Protein AF-A0A1J3IYQ3-F1 (afdb_monomer)

Mean predicted aligned error: 9.68 Å

InterPro domains:
  IPR011009 Protein kinase-like domain superfamily [SSF56112] (1-63)

Solvent-accessible surface area (backbone atoms only — not comparable to full-atom values): 6564 Å² total; per-residue (Å²): 120,92,83,70,79,80,57,55,92,94,51,75,49,36,76,51,59,60,74,62,47,77,59,51,50,78,39,57,37,68,62,32,68,77,60,14,43,43,38,79,59,40,59,52,47,23,50,53,44,50,54,48,32,57,37,58,73,50,81,86,68,63,78,62,50,69,66,87,51,84,71,55,58,64,54,45,54,58,48,52,65,72,58,44,63,59,75,78,45,43,66,31,57,77,67,75,41,57,73,75,46,43,51,74,79,79,78,113

Sequence (108 aa):
FCLCVSIPEGETYVKVDAERVEGVLDYLEYKYVTSGVVTENTDVFSFGVLLQSLLTRNYEVVDYCSSDDDESLFECDQNLMKLRVSDRISKFVEEDRIFEILDPKMLE

Organism: Noccaea caerulescens (NCBI:txid107243)

Radius of gyration: 15.97 Å; Cα contacts (8 Å, |Δi|>4): 103; chains: 1; bounding box: 39×35×40 Å

Structure (mmCIF, N/CA/C/O backbone):
data_AF-A0A1J3IYQ3-F1
#
_entry.id   AF-A0A1J3IYQ3-F1
#
loop_
_atom_site.group_PDB
_atom_site.id
_atom_site.type_symbol
_atom_site.label_atom_id
_atom_site.label_alt_id
_atom_site.label_comp_id
_atom_site.label_asym_id
_atom_site.label_entity_id
_atom_site.label_seq_id
_atom_site.pdbx_PDB_ins_code
_atom_site.Cartn_x
_atom_site.Cartn_y
_atom_site.Cartn_z
_atom_site.occupancy
_atom_site.B_iso_or_equiv
_atom_site.auth_seq_id
_atom_site.auth_comp_id
_atom_site.auth_asym_id
_atom_site.auth_atom_id
_atom_site.pdbx_PDB_model_num
ATOM 1 N N . PHE A 1 1 ? -15.399 -0.377 -4.485 1.00 74.31 1 PHE A N 1
ATOM 2 C CA . PHE A 1 1 ? -15.659 -0.031 -3.072 1.00 74.31 1 PHE A CA 1
ATOM 3 C C . PHE A 1 1 ? -16.223 -1.201 -2.253 1.00 74.31 1 PHE A C 1
ATOM 5 O O . PHE A 1 1 ? -16.735 -0.975 -1.168 1.00 74.31 1 PHE A O 1
ATOM 12 N N . CYS A 1 2 ? -16.131 -2.452 -2.727 1.00 84.25 2 CYS A N 1
ATOM 13 C CA . CYS A 1 2 ? -16.703 -3.609 -2.024 1.00 84.25 2 CYS A CA 1
ATOM 14 C C . CYS A 1 2 ? -15.941 -3.971 -0.734 1.00 84.25 2 CYS A C 1
ATOM 16 O O . CYS A 1 2 ? -16.537 -4.559 0.156 1.00 84.25 2 CYS A O 1
ATOM 18 N N . LEU A 1 3 ? -14.662 -3.581 -0.644 1.00 87.00 3 LEU A N 1
ATOM 19 C CA . LEU A 1 3 ? -13.766 -3.814 0.500 1.00 87.00 3 LEU A CA 1
ATOM 20 C C . LEU A 1 3 ? -13.611 -2.589 1.415 1.00 87.00 3 LEU A C 1
ATOM 22 O O . LEU A 1 3 ? -12.725 -2.545 2.261 1.00 87.00 3 LEU A O 1
ATOM 26 N N . CYS A 1 4 ? -14.415 -1.543 1.214 1.00 89.31 4 CYS A N 1
ATOM 27 C CA . CYS A 1 4 ? -14.275 -0.327 2.005 1.00 89.31 4 CYS A CA 1
ATOM 28 C C . CYS A 1 4 ? -14.712 -0.561 3.449 1.00 89.31 4 CYS A C 1
ATOM 30 O O . CYS A 1 4 ? -15.785 -1.108 3.706 1.00 89.31 4 CYS A O 1
ATOM 32 N N . VAL A 1 5 ? -13.912 -0.051 4.380 1.00 91.50 5 VAL A N 1
ATOM 33 C CA . VAL A 1 5 ? -14.230 -0.006 5.804 1.00 91.50 5 VAL A CA 1
ATOM 34 C C . VAL A 1 5 ? -14.228 1.444 6.274 1.00 91.50 5 VAL A C 1
ATOM 36 O O . VAL A 1 5 ? -13.480 2.276 5.763 1.00 91.50 5 VAL A O 1
ATOM 39 N N . SER A 1 6 ? -15.093 1.769 7.231 1.00 93.75 6 SER A N 1
ATOM 40 C CA . SER A 1 6 ? -15.117 3.091 7.854 1.00 93.75 6 SER A CA 1
ATOM 41 C C . SER A 1 6 ? -14.291 3.083 9.133 1.00 93.75 6 SER A C 1
ATOM 43 O O . SER A 1 6 ? -14.497 2.239 10.005 1.00 93.75 6 SER A O 1
ATOM 45 N N . ILE A 1 7 ? -13.392 4.056 9.256 1.00 95.69 7 ILE A N 1
ATOM 46 C CA . ILE A 1 7 ? -12.754 4.389 10.528 1.00 95.69 7 ILE A CA 1
ATOM 47 C C . ILE A 1 7 ? -13.760 5.238 11.327 1.00 95.69 7 ILE A C 1
ATOM 49 O O . ILE A 1 7 ? -14.294 6.203 10.771 1.00 95.69 7 ILE A O 1
ATOM 53 N N . PRO A 1 8 ? -14.089 4.875 12.582 1.00 96.88 8 PRO A N 1
ATOM 54 C CA . PRO A 1 8 ? -15.011 5.657 13.401 1.0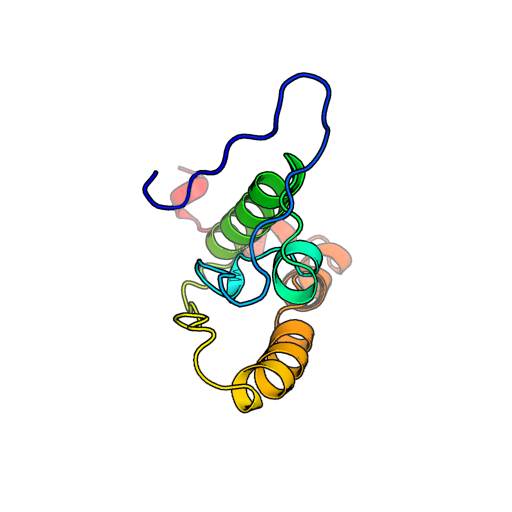0 96.88 8 PRO A CA 1
ATOM 55 C C . PRO A 1 8 ? -14.531 7.098 13.604 1.00 96.88 8 PRO A C 1
ATOM 57 O O . PRO A 1 8 ? -13.334 7.369 13.651 1.00 96.88 8 PRO A O 1
ATOM 60 N N . GLU A 1 9 ? -15.468 8.033 13.759 1.00 96.44 9 GLU A N 1
ATOM 61 C CA . GLU A 1 9 ? -15.128 9.436 14.005 1.00 96.44 9 GLU A CA 1
ATOM 62 C C . GLU A 1 9 ? -14.286 9.584 15.283 1.00 96.44 9 GLU A C 1
ATOM 64 O O . GLU A 1 9 ? -14.646 9.070 16.341 1.00 96.44 9 GLU A O 1
ATOM 69 N N . GLY A 1 10 ? -13.159 10.293 15.177 1.00 96.69 10 GLY A N 1
ATOM 70 C CA . GLY A 1 10 ? -12.207 10.479 16.275 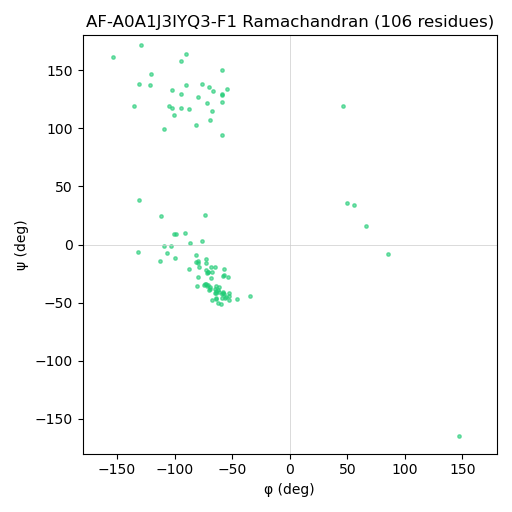1.00 96.69 10 GLY A CA 1
ATOM 71 C C . GLY A 1 10 ? -11.171 9.361 16.424 1.00 96.69 10 GLY A C 1
ATOM 72 O O . GLY A 1 10 ? -10.216 9.535 17.180 1.00 96.69 10 GLY A O 1
ATOM 73 N N . GLU A 1 11 ? -11.308 8.261 15.684 1.00 97.19 11 GLU A N 1
ATOM 74 C CA . GLU A 1 11 ? -10.325 7.180 15.645 1.00 97.19 11 GLU A CA 1
ATOM 75 C C . GLU A 1 11 ? -9.350 7.346 14.473 1.00 97.19 11 GLU A C 1
ATOM 77 O O . GLU A 1 11 ? -9.634 8.008 13.478 1.00 97.19 11 GLU A O 1
ATOM 82 N N . THR A 1 12 ? -8.174 6.724 14.587 1.00 96.19 12 THR A N 1
ATOM 83 C CA . THR A 1 12 ? -7.147 6.712 13.519 1.00 96.19 12 THR A CA 1
ATOM 84 C C . THR A 1 12 ? -7.032 5.362 12.816 1.00 96.19 12 THR A C 1
ATOM 86 O O . THR A 1 12 ? -6.294 5.220 11.839 1.00 96.19 12 THR A O 1
ATOM 89 N N . TYR A 1 13 ? -7.738 4.351 13.325 1.00 95.94 13 TYR A N 1
ATOM 90 C CA . TYR A 1 13 ? -7.715 3.003 12.788 1.00 95.94 13 TYR A CA 1
ATOM 91 C C . TYR A 1 13 ? -9.006 2.252 13.101 1.00 95.94 13 TYR A C 1
ATOM 93 O O . TYR A 1 13 ? -9.746 2.588 14.024 1.00 95.94 13 TYR A O 1
ATOM 101 N N . VAL A 1 14 ? -9.240 1.184 12.351 1.00 95.12 14 VAL A N 1
ATOM 102 C CA . VAL A 1 14 ? -10.267 0.183 12.627 1.00 95.12 14 VAL A CA 1
ATOM 103 C C . VAL A 1 14 ? -9.627 -1.194 12.532 1.00 95.12 14 VAL A C 1
ATOM 105 O O . VAL A 1 14 ? -8.796 -1.446 11.661 1.00 95.12 14 VAL A O 1
ATOM 108 N N . LYS A 1 15 ? -9.970 -2.084 13.462 1.00 93.12 15 LYS A N 1
ATOM 109 C CA . LYS A 1 15 ? -9.526 -3.476 13.412 1.00 93.12 15 LYS A CA 1
ATOM 110 C C . LYS A 1 15 ? -10.607 -4.310 12.735 1.00 93.12 15 LYS A C 1
ATOM 112 O O . LYS A 1 15 ? -11.723 -4.387 13.245 1.00 93.12 15 LYS A O 1
ATOM 117 N N . VAL A 1 16 ? -10.272 -4.905 11.599 1.00 89.31 16 VAL A N 1
ATOM 118 C CA . VAL A 1 16 ? -11.081 -5.945 10.963 1.00 89.31 16 VAL A CA 1
ATOM 119 C C . VAL A 1 16 ? -10.644 -7.312 11.479 1.00 89.31 16 VAL A C 1
ATOM 121 O O . VAL A 1 16 ? -9.594 -7.443 12.115 1.00 89.31 16 VAL A O 1
ATOM 124 N N . ASP A 1 17 ? -11.477 -8.322 11.261 1.00 79.62 17 ASP A N 1
ATOM 125 C CA . ASP A 1 17 ? -11.116 -9.689 11.615 1.00 79.62 17 ASP A CA 1
ATOM 126 C C . ASP A 1 17 ? -9.836 -10.090 10.864 1.00 79.62 17 ASP A C 1
ATOM 128 O O . ASP A 1 17 ? -9.745 -9.894 9.652 1.00 79.62 17 ASP A O 1
ATOM 132 N N . ALA A 1 18 ? -8.833 -10.594 11.585 1.00 63.41 18 ALA A N 1
ATOM 133 C CA . ALA A 1 18 ? -7.558 -10.985 10.984 1.00 63.41 18 ALA A CA 1
ATOM 134 C C . ALA A 1 18 ? -7.728 -12.206 10.065 1.00 63.41 18 ALA A C 1
ATOM 136 O O . ALA A 1 18 ? -6.979 -12.358 9.107 1.00 63.41 18 ALA A O 1
ATOM 137 N N . GLU A 1 19 ? -8.771 -13.010 10.295 1.00 66.06 19 GLU A N 1
ATOM 138 C CA . GLU A 1 19 ? -9.205 -14.088 9.398 1.00 66.06 19 GLU A CA 1
ATOM 139 C C . GLU A 1 19 ? -9.962 -13.558 8.160 1.00 66.06 19 GLU A C 1
ATOM 141 O O . GLU A 1 19 ? -10.437 -14.339 7.343 1.00 66.06 19 GLU A O 1
ATOM 146 N N . ARG A 1 20 ? -10.095 -12.232 7.994 1.00 68.31 20 ARG A N 1
ATOM 147 C CA . ARG A 1 20 ? -10.753 -11.557 6.857 1.00 68.31 20 ARG A CA 1
ATOM 148 C C . ARG A 1 20 ? -9.892 -10.440 6.258 1.00 68.31 20 ARG A C 1
ATOM 150 O O . ARG A 1 20 ? -10.396 -9.372 5.902 1.00 68.31 20 ARG A O 1
ATOM 157 N N . VAL A 1 21 ? -8.582 -10.652 6.170 1.00 78.44 21 VAL A N 1
ATOM 158 C CA . VAL A 1 21 ? -7.727 -9.790 5.344 1.00 78.44 21 VAL A CA 1
ATOM 159 C C . VAL A 1 21 ? -8.110 -10.022 3.880 1.00 78.44 21 VAL A C 1
ATOM 161 O O . VAL A 1 21 ? -7.927 -11.115 3.357 1.00 78.44 21 VAL A O 1
ATOM 164 N N . GLU A 1 22 ? -8.651 -8.997 3.225 1.00 83.12 22 GLU A N 1
ATOM 165 C CA . GLU A 1 22 ? -9.133 -9.052 1.847 1.00 83.12 22 GLU A CA 1
ATOM 166 C C . GLU A 1 22 ? -8.398 -8.017 0.990 1.00 83.12 22 GLU A C 1
ATOM 168 O O . GLU A 1 22 ? -8.202 -6.865 1.381 1.00 83.12 22 GLU A O 1
ATOM 173 N N . GLY A 1 23 ? -8.009 -8.418 -0.217 1.00 81.31 23 GLY A N 1
ATOM 174 C CA . GLY A 1 23 ? -7.389 -7.535 -1.195 1.00 81.31 23 GLY A CA 1
ATOM 175 C C . GLY A 1 23 ? -6.367 -8.254 -2.060 1.00 81.31 23 GLY A C 1
ATOM 176 O O . GLY A 1 23 ? -6.335 -9.482 -2.138 1.00 81.31 23 GLY A O 1
ATOM 177 N N . VAL A 1 24 ? -5.547 -7.463 -2.744 1.00 81.44 24 VAL A N 1
ATOM 178 C CA . VAL A 1 24 ? -4.535 -7.963 -3.672 1.00 81.44 24 VAL A CA 1
ATOM 179 C C . VAL A 1 24 ? -3.187 -7.933 -2.970 1.00 81.44 24 VAL A C 1
ATOM 181 O O . VAL A 1 24 ? -2.685 -6.843 -2.700 1.00 81.44 24 VAL A O 1
ATOM 184 N N . LEU A 1 25 ? -2.630 -9.112 -2.675 1.00 76.88 25 LEU A N 1
ATOM 185 C CA . LEU A 1 25 ? -1.495 -9.306 -1.764 1.00 76.88 25 LEU A CA 1
ATOM 186 C C . LEU A 1 25 ? -0.355 -8.310 -1.998 1.00 76.88 25 LEU A C 1
ATOM 188 O O . LEU A 1 25 ? 0.110 -7.668 -1.059 1.00 76.88 25 LEU A O 1
ATOM 192 N N . ASP A 1 26 ? 0.030 -8.119 -3.257 1.00 77.06 26 ASP A N 1
ATOM 193 C CA . ASP A 1 26 ? 1.167 -7.273 -3.613 1.00 77.06 26 ASP A CA 1
ATOM 194 C C . ASP A 1 26 ? 0.980 -5.788 -3.278 1.00 77.06 26 ASP A C 1
ATOM 196 O O . ASP A 1 26 ? 1.960 -5.056 -3.166 1.00 77.06 26 ASP A O 1
ATOM 200 N N . TYR A 1 27 ? -0.261 -5.340 -3.088 1.00 82.88 27 TYR A N 1
ATOM 201 C CA . TYR A 1 27 ? -0.602 -3.960 -2.746 1.00 82.88 27 TYR A CA 1
ATOM 202 C C . TYR A 1 27 ? -0.873 -3.769 -1.252 1.00 82.88 27 TYR A C 1
ATOM 204 O O . TYR A 1 27 ? -0.968 -2.629 -0.805 1.00 82.88 27 TYR A O 1
ATOM 212 N N . LEU A 1 28 ? -1.008 -4.844 -0.470 1.00 85.38 28 LEU A N 1
ATOM 213 C CA . LEU A 1 28 ? -1.430 -4.746 0.923 1.00 85.38 28 LEU A CA 1
ATOM 214 C C . LEU A 1 28 ? -0.306 -4.262 1.846 1.00 85.38 28 LEU A C 1
ATOM 216 O O . LEU A 1 28 ? 0.839 -4.709 1.787 1.00 85.38 28 LEU A O 1
ATOM 220 N N . GLU A 1 29 ? -0.661 -3.374 2.773 1.00 88.25 29 GLU A N 1
ATOM 221 C CA . GLU A 1 29 ? 0.227 -2.956 3.855 1.00 88.25 29 GLU A CA 1
ATOM 222 C C . G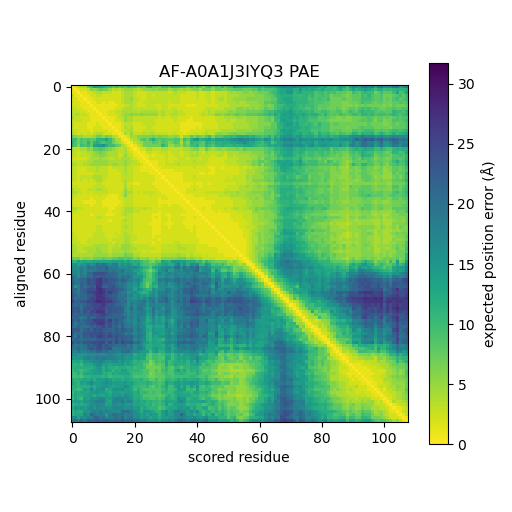LU A 1 29 ? 0.504 -4.128 4.812 1.00 88.25 29 GLU A C 1
ATOM 224 O O . GLU A 1 29 ? -0.420 -4.761 5.320 1.00 88.25 29 GLU A O 1
ATOM 229 N N . TYR A 1 30 ? 1.771 -4.362 5.166 1.00 82.94 30 TYR A N 1
ATOM 230 C CA . TYR A 1 30 ? 2.158 -5.441 6.088 1.00 82.94 30 TYR A CA 1
ATOM 231 C C . TYR A 1 30 ? 1.389 -5.434 7.418 1.00 82.94 30 TYR A C 1
ATOM 233 O O . TYR A 1 30 ? 0.988 -6.482 7.926 1.00 82.94 30 TYR A O 1
ATOM 241 N N . LYS A 1 31 ? 1.173 -4.250 8.002 1.00 84.50 31 LYS A N 1
ATOM 242 C CA . LYS A 1 31 ? 0.447 -4.116 9.269 1.00 84.50 31 LYS A CA 1
ATOM 243 C C . LYS A 1 31 ? -1.012 -4.545 9.123 1.00 84.50 31 LYS A C 1
ATOM 245 O O . LYS A 1 31 ? -1.540 -5.194 10.026 1.00 84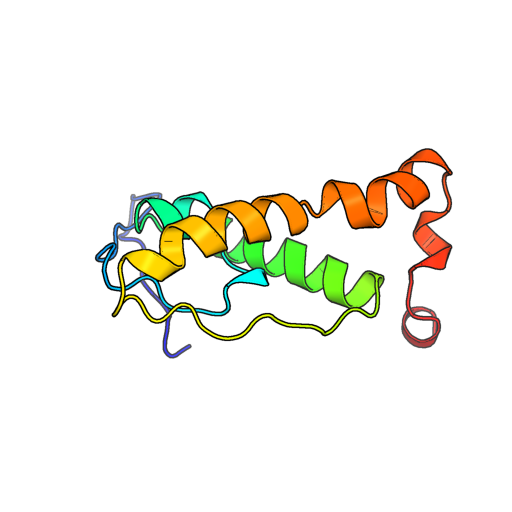.50 31 LYS A O 1
ATOM 250 N N . TYR A 1 32 ? -1.638 -4.225 7.993 1.00 87.69 32 TYR A N 1
ATOM 251 C CA . TYR A 1 32 ? -2.971 -4.713 7.670 1.00 87.69 32 TYR A CA 1
ATOM 252 C C . TYR A 1 32 ? -2.976 -6.244 7.567 1.00 87.69 32 TYR A C 1
ATOM 254 O O . TYR A 1 32 ? -3.739 -6.883 8.288 1.00 87.69 32 TYR A O 1
ATOM 262 N N . VAL A 1 33 ? -2.052 -6.826 6.793 1.00 83.88 33 VAL A N 1
ATOM 263 C CA . VAL A 1 33 ? -1.946 -8.285 6.589 1.00 83.88 33 VAL A CA 1
ATOM 264 C C . VAL A 1 33 ? -1.733 -9.054 7.896 1.00 83.88 33 VAL A C 1
ATOM 266 O O . VAL A 1 33 ? -2.350 -10.086 8.120 1.00 83.88 33 VAL A O 1
ATOM 269 N N . THR A 1 34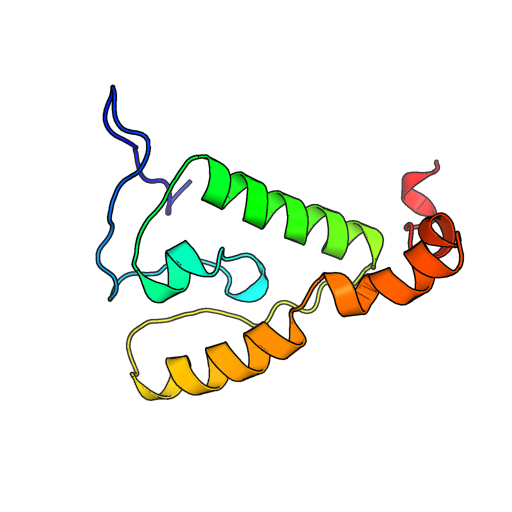 ? -0.880 -8.554 8.788 1.00 81.88 34 THR A N 1
ATOM 270 C CA . THR A 1 34 ? -0.488 -9.293 10.004 1.00 81.88 34 THR A CA 1
ATOM 271 C C . THR A 1 34 ? -1.400 -9.084 11.205 1.00 81.88 34 THR A C 1
ATOM 273 O O . THR A 1 34 ? -1.374 -9.883 12.139 1.00 81.88 34 THR A O 1
ATOM 276 N N . SER A 1 35 ? -2.167 -7.992 11.240 1.00 84.19 35 SER A N 1
ATOM 277 C CA . SER A 1 35 ? -2.920 -7.609 12.443 1.00 84.19 35 SER A CA 1
ATOM 278 C C . SER A 1 35 ? -4.384 -7.251 12.204 1.00 84.19 35 SER A C 1
ATOM 280 O O . SER A 1 35 ? -5.107 -7.013 13.178 1.00 84.19 35 SER A O 1
ATOM 282 N N . GLY A 1 36 ? -4.822 -7.187 10.942 1.00 88.69 36 GLY A N 1
ATOM 283 C CA . GLY A 1 36 ? -6.156 -6.724 10.559 1.00 88.69 36 GLY A CA 1
ATOM 284 C C . GLY A 1 36 ? -6.391 -5.240 10.861 1.00 88.69 36 GLY A C 1
ATOM 285 O O . GLY A 1 36 ? -7.532 -4.792 10.921 1.00 88.69 36 GLY A O 1
ATOM 286 N N . 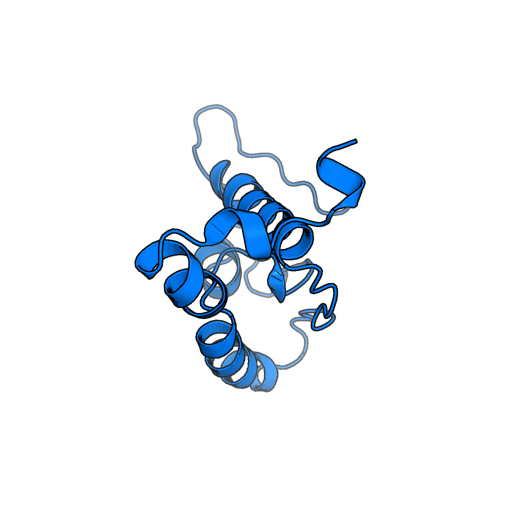VAL A 1 37 ? -5.342 -4.453 11.117 1.00 92.81 37 VAL A N 1
ATOM 287 C CA . VAL A 1 37 ? -5.471 -3.023 11.428 1.00 92.81 37 VAL A CA 1
ATOM 288 C C . VAL A 1 37 ? -5.466 -2.216 10.137 1.00 92.81 37 VAL A C 1
ATOM 290 O O . VAL A 1 37 ? -4.452 -2.174 9.447 1.00 92.81 37 VAL A O 1
ATOM 293 N N . VAL A 1 38 ? -6.575 -1.534 9.858 1.00 94.12 38 VAL A N 1
ATOM 294 C CA . VAL A 1 38 ? -6.719 -0.597 8.739 1.00 94.12 38 VAL A CA 1
ATOM 295 C C . VAL A 1 38 ? -6.620 0.829 9.261 1.00 94.12 38 VAL A C 1
ATOM 297 O O . VAL A 1 38 ? -7.259 1.182 10.253 1.00 94.12 38 VAL A O 1
ATOM 300 N N . THR A 1 39 ? -5.830 1.656 8.586 1.00 95.31 39 THR A N 1
ATOM 301 C CA . THR A 1 39 ? -5.685 3.094 8.854 1.00 95.31 39 THR A CA 1
ATOM 302 C C . THR A 1 39 ? -5.860 3.884 7.561 1.00 95.31 39 THR A C 1
ATOM 304 O O . THR A 1 39 ? -5.846 3.306 6.477 1.00 95.31 39 THR A O 1
ATOM 307 N N . GLU A 1 40 ? -5.922 5.214 7.643 1.00 93.44 40 GLU A N 1
ATOM 3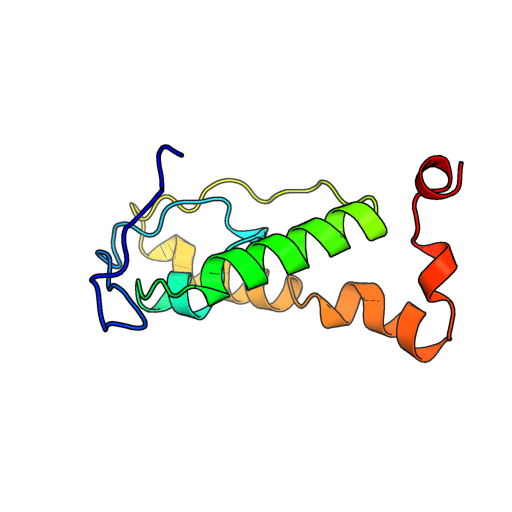08 C CA . GLU A 1 40 ? -5.862 6.068 6.444 1.00 93.44 40 GLU A CA 1
ATOM 309 C C . GLU A 1 40 ? -4.579 5.836 5.620 1.00 93.44 40 GLU A C 1
ATOM 311 O O . GLU A 1 40 ? -4.570 6.014 4.404 1.00 93.44 40 GLU A O 1
ATOM 316 N N . ASN A 1 41 ? -3.496 5.380 6.260 1.00 94.12 41 ASN A N 1
ATOM 317 C CA . ASN A 1 41 ? -2.224 5.101 5.593 1.00 94.12 41 ASN A CA 1
ATOM 318 C C . ASN A 1 41 ? -2.202 3.754 4.859 1.00 94.12 41 ASN A C 1
ATOM 320 O O . ASN A 1 41 ? -1.310 3.536 4.040 1.00 94.12 41 ASN A O 1
ATOM 324 N N . THR A 1 42 ? -3.163 2.865 5.117 1.00 92.94 42 THR A N 1
ATOM 325 C CA . THR A 1 42 ? -3.234 1.554 4.455 1.00 92.94 42 THR A CA 1
ATOM 326 C C . THR A 1 42 ? -3.497 1.723 2.953 1.00 92.94 42 THR A C 1
ATOM 328 O O . THR A 1 42 ? -2.811 1.120 2.122 1.00 92.94 42 THR A O 1
ATOM 331 N N . ASP A 1 43 ? -4.393 2.644 2.584 1.00 92.38 43 ASP A N 1
ATOM 332 C CA . ASP A 1 43 ? -4.637 3.004 1.182 1.00 92.38 43 ASP A CA 1
ATOM 333 C C . ASP A 1 43 ? -3.463 3.793 0.577 1.00 92.38 43 ASP A C 1
ATOM 335 O O . ASP A 1 43 ? -3.127 3.605 -0.592 1.00 92.38 43 ASP A O 1
ATOM 339 N N . VAL A 1 44 ? -2.786 4.639 1.368 1.00 94.56 44 VAL A N 1
ATOM 340 C CA . VAL A 1 44 ? -1.598 5.395 0.918 1.00 94.56 44 VAL A CA 1
ATOM 341 C C . VAL A 1 44 ? -0.443 4.454 0.575 1.00 94.56 44 VAL A C 1
ATOM 343 O O . VAL A 1 44 ? 0.219 4.643 -0.447 1.00 94.56 44 VAL A O 1
ATOM 346 N N . PHE A 1 45 ? -0.214 3.422 1.390 1.00 90.56 45 PHE A N 1
ATOM 347 C CA . PHE A 1 45 ? 0.767 2.379 1.100 1.00 90.56 45 PHE A CA 1
ATOM 348 C C . PHE A 1 45 ? 0.436 1.669 -0.219 1.00 90.56 45 PHE A C 1
ATOM 350 O O . PHE A 1 45 ? 1.279 1.617 -1.118 1.00 90.56 45 PHE A O 1
ATOM 357 N N . SER A 1 46 ? -0.812 1.211 -0.364 1.00 88.38 46 SER A N 1
ATOM 358 C CA . SER A 1 46 ? -1.302 0.524 -1.566 1.00 88.38 46 SER A CA 1
ATOM 359 C C . SER A 1 46 ? -1.153 1.389 -2.824 1.00 88.38 46 SER A C 1
ATOM 361 O O . SER A 1 46 ? -0.699 0.922 -3.871 1.00 88.38 46 SER A O 1
ATOM 363 N N . PHE A 1 47 ? -1.464 2.685 -2.716 1.00 91.06 47 PHE A N 1
ATOM 364 C CA . PHE A 1 47 ? -1.256 3.660 -3.785 1.00 91.06 47 PHE A CA 1
ATOM 365 C C . PHE A 1 47 ? 0.230 3.843 -4.127 1.00 91.06 47 PHE A C 1
ATOM 367 O O . PHE A 1 47 ? 0.587 3.937 -5.301 1.00 91.06 47 PHE A O 1
ATOM 374 N N . GLY A 1 48 ? 1.110 3.857 -3.125 1.00 87.19 48 GLY A N 1
ATOM 375 C CA . GLY A 1 48 ? 2.556 3.922 -3.323 1.00 87.19 48 GLY A CA 1
ATOM 376 C C . GLY A 1 48 ? 3.097 2.722 -4.101 1.00 87.19 48 GLY A C 1
ATOM 377 O O . GLY A 1 48 ? 3.929 2.908 -4.991 1.00 87.19 48 GLY A O 1
ATOM 378 N N . VAL A 1 49 ? 2.610 1.511 -3.813 1.00 82.00 49 VAL A N 1
ATOM 379 C CA . VAL A 1 49 ? 2.943 0.311 -4.597 1.00 82.00 49 VAL A CA 1
ATOM 380 C C . VAL A 1 49 ? 2.423 0.442 -6.028 1.00 82.00 49 VAL A C 1
ATOM 382 O O . VAL A 1 49 ? 3.186 0.243 -6.970 1.00 82.00 49 VAL A O 1
ATOM 385 N N . LEU A 1 50 ? 1.163 0.856 -6.210 1.00 84.69 50 LEU A N 1
ATOM 386 C CA . LEU A 1 50 ? 0.578 1.073 -7.536 1.00 84.69 50 LEU A CA 1
ATOM 387 C C . LEU A 1 50 ? 1.393 2.054 -8.376 1.00 84.69 50 LEU A C 1
ATOM 389 O O . LEU A 1 50 ? 1.679 1.769 -9.539 1.00 84.69 50 LEU A O 1
ATOM 393 N N . LEU A 1 51 ? 1.792 3.185 -7.791 1.00 83.75 51 LEU A N 1
ATOM 394 C CA . LEU A 1 51 ? 2.632 4.161 -8.471 1.00 83.75 51 LEU A CA 1
ATOM 395 C C . LEU A 1 51 ? 3.917 3.498 -8.971 1.00 83.75 51 LEU A C 1
ATOM 397 O O . LEU A 1 51 ? 4.278 3.657 -10.127 1.00 83.75 51 LEU A O 1
ATOM 401 N N . GLN A 1 52 ? 4.577 2.688 -8.153 1.00 77.38 52 GLN A N 1
ATOM 402 C CA . GLN A 1 52 ? 5.805 2.013 -8.567 1.00 77.38 52 GLN A CA 1
ATOM 403 C C . GLN A 1 52 ? 5.586 0.930 -9.623 1.00 77.38 52 GLN A C 1
ATOM 405 O O . GLN A 1 52 ? 6.403 0.807 -10.535 1.00 77.38 52 GLN A O 1
ATOM 410 N N . SER A 1 53 ? 4.499 0.160 -9.543 1.00 78.38 53 SER A N 1
ATOM 411 C CA . SER A 1 53 ? 4.130 -0.799 -10.591 1.00 78.38 53 SER A CA 1
ATOM 412 C C . SER A 1 53 ? 3.949 -0.097 -11.938 1.00 78.38 53 SER A C 1
ATOM 414 O O . SER A 1 53 ? 4.439 -0.587 -12.956 1.00 78.38 53 SER A O 1
ATOM 416 N N . LEU A 1 54 ? 3.327 1.090 -11.941 1.00 78.75 54 LEU A N 1
ATOM 417 C CA . LEU A 1 54 ? 3.211 1.930 -13.136 1.00 78.75 54 LEU A CA 1
ATOM 418 C C . LEU A 1 54 ? 4.584 2.407 -13.624 1.00 78.75 54 LEU A C 1
ATOM 420 O O . LEU A 1 54 ? 4.886 2.279 -14.807 1.00 78.75 54 LEU A O 1
ATOM 424 N N . LEU A 1 55 ? 5.436 2.891 -12.713 1.00 75.44 55 LEU A N 1
ATOM 425 C CA . LEU A 1 55 ? 6.777 3.378 -13.045 1.00 75.44 55 LEU A CA 1
ATOM 426 C C . LEU A 1 55 ? 7.735 2.275 -13.502 1.00 75.44 55 LEU A C 1
ATOM 428 O O . LEU A 1 55 ? 8.749 2.607 -14.082 1.00 75.44 55 LEU A O 1
ATOM 432 N N . THR A 1 56 ? 7.485 0.997 -13.213 1.00 71.25 56 THR A N 1
ATOM 433 C CA . THR A 1 56 ? 8.394 -0.113 -13.573 1.00 71.25 56 THR A CA 1
ATOM 434 C C . THR A 1 56 ? 7.841 -1.010 -14.678 1.00 71.25 56 THR A C 1
ATOM 436 O O . THR A 1 56 ? 8.507 -1.963 -15.089 1.00 71.25 56 THR A O 1
ATOM 439 N N . ARG A 1 57 ? 6.625 -0.722 -15.170 1.00 69.44 57 ARG A N 1
ATOM 440 C CA . ARG A 1 57 ? 5.873 -1.555 -16.124 1.00 69.44 57 ARG A CA 1
ATOM 441 C C . ARG A 1 57 ? 5.804 -3.023 -15.687 1.00 69.44 57 ARG A C 1
ATOM 443 O O . ARG A 1 57 ? 5.878 -3.937 -16.510 1.00 69.44 57 ARG A O 1
ATOM 450 N N . ASN A 1 58 ? 5.700 -3.242 -14.381 1.00 64.25 58 ASN A N 1
ATOM 451 C CA . ASN A 1 58 ? 5.580 -4.569 -13.811 1.00 64.25 58 ASN A CA 1
ATOM 452 C C . ASN A 1 58 ? 4.157 -4.750 -13.284 1.00 64.25 58 ASN A C 1
ATOM 454 O O . ASN A 1 58 ? 3.799 -4.248 -12.219 1.00 64.25 58 ASN A O 1
ATOM 458 N N . TYR A 1 59 ? 3.351 -5.424 -14.102 1.00 61.44 59 TYR A N 1
ATOM 459 C CA . TYR A 1 59 ? 1.949 -5.734 -13.830 1.00 61.44 59 TYR A CA 1
ATOM 460 C C . TYR A 1 59 ? 1.766 -7.163 -13.312 1.00 61.44 59 TYR A C 1
ATOM 462 O O . TYR A 1 59 ? 0.634 -7.640 -13.267 1.00 61.44 59 TYR A O 1
ATOM 470 N N . GLU A 1 60 ? 2.853 -7.875 -12.991 1.00 57.12 60 GLU A N 1
ATOM 471 C CA . GLU A 1 60 ? 2.729 -9.172 -12.337 1.00 57.12 60 GLU A CA 1
ATOM 472 C C . GLU A 1 60 ? 2.218 -8.930 -10.921 1.00 57.12 60 GLU A C 1
ATOM 474 O O . GLU A 1 60 ? 2.917 -8.384 -10.071 1.00 57.12 60 GLU A O 1
ATOM 479 N N . VAL A 1 61 ? 0.954 -9.286 -10.734 1.00 55.34 61 VAL A N 1
ATOM 480 C CA . VAL A 1 61 ? 0.249 -9.266 -9.465 1.00 55.34 61 VAL A CA 1
ATOM 481 C C . VAL A 1 61 ? 0.134 -10.715 -9.014 1.00 55.34 61 VAL A C 1
ATOM 483 O O . VAL A 1 61 ? -0.460 -11.529 -9.725 1.00 55.34 61 VAL A O 1
ATOM 486 N N . VAL A 1 62 ? 0.709 -11.049 -7.861 1.00 55.84 62 VAL A N 1
ATOM 487 C CA . VAL A 1 62 ? 0.444 -12.326 -7.193 1.00 55.84 62 VAL A CA 1
ATOM 488 C C . VAL A 1 62 ? -0.972 -12.266 -6.616 1.00 55.84 62 VAL A C 1
ATOM 490 O O . VAL A 1 62 ? -1.321 -11.348 -5.870 1.00 55.84 62 VAL A O 1
ATOM 493 N N . ASP A 1 63 ? -1.811 -13.208 -7.043 1.00 50.38 63 ASP A N 1
ATOM 494 C CA . ASP A 1 63 ? -3.262 -13.128 -6.888 1.00 50.38 63 ASP A CA 1
ATOM 495 C C . ASP A 1 63 ? -3.772 -13.757 -5.576 1.00 50.38 63 ASP A C 1
ATOM 497 O O . ASP A 1 63 ? -3.337 -14.840 -5.193 1.00 50.38 63 ASP A O 1
ATOM 501 N N . TYR A 1 64 ? -4.713 -13.043 -4.945 1.00 52.38 64 TYR A N 1
ATOM 502 C CA . TYR A 1 64 ? -5.506 -13.312 -3.731 1.00 52.38 64 TYR A CA 1
ATOM 503 C C . TYR A 1 64 ? -4.815 -13.852 -2.461 1.00 52.38 64 TYR A C 1
ATOM 505 O O . TYR A 1 64 ? -4.407 -15.006 -2.375 1.00 52.38 64 TYR A O 1
ATOM 513 N N . CYS A 1 65 ? -4.907 -13.075 -1.374 1.00 49.03 65 CYS A N 1
ATOM 514 C CA . CYS A 1 65 ? -4.962 -13.643 -0.025 1.00 49.03 65 CYS A CA 1
ATOM 515 C C . CYS A 1 65 ? -6.400 -14.090 0.254 1.00 49.03 65 CYS A C 1
ATOM 517 O O . CYS A 1 65 ? -7.260 -13.252 0.510 1.00 49.03 65 CYS A O 1
ATOM 519 N N . SER A 1 66 ? -6.667 -15.393 0.180 1.00 51.25 66 SER A N 1
ATOM 520 C CA . SER A 1 66 ? -7.846 -15.987 0.821 1.00 51.25 66 SER A CA 1
ATOM 521 C C . SER A 1 66 ? -7.359 -16.663 2.095 1.00 51.25 66 SER A C 1
ATOM 523 O O . SER A 1 66 ? -6.521 -17.557 2.038 1.00 51.25 66 SER A O 1
ATOM 525 N N . SER A 1 67 ? -7.833 -16.193 3.240 1.00 51.50 67 SER A N 1
ATOM 526 C CA . SER A 1 67 ? -7.424 -16.601 4.590 1.00 51.50 67 SER A CA 1
ATOM 527 C C . SER A 1 67 ? -7.946 -17.982 5.018 1.00 51.50 67 SER A C 1
ATOM 529 O O . SER A 1 67 ? -8.064 -18.245 6.210 1.00 51.50 67 SER A O 1
ATOM 531 N N . ASP A 1 68 ? -8.238 -18.878 4.072 1.00 51.53 68 ASP A N 1
ATOM 532 C CA . ASP A 1 68 ? -8.801 -20.195 4.390 1.00 51.53 68 ASP A CA 1
ATOM 533 C C . ASP A 1 68 ? -7.731 -21.221 4.829 1.00 51.53 68 ASP A C 1
ATOM 535 O O . ASP A 1 68 ? -8.090 -22.219 5.450 1.00 51.53 68 ASP A O 1
ATOM 539 N N . ASP A 1 69 ? -6.431 -20.966 4.597 1.00 47.28 69 ASP A N 1
ATOM 540 C CA . ASP A 1 69 ? -5.339 -21.896 4.936 1.00 47.28 69 ASP A CA 1
ATOM 541 C C . ASP A 1 69 ? -4.131 -21.206 5.621 1.00 47.28 69 ASP A C 1
ATOM 543 O O . ASP A 1 69 ? -3.436 -20.372 5.028 1.00 47.28 69 ASP A O 1
ATOM 547 N N . ASP A 1 70 ? -3.823 -21.628 6.857 1.00 49.44 70 ASP A N 1
ATOM 548 C CA . ASP A 1 70 ? -2.688 -21.188 7.702 1.00 49.44 70 ASP A CA 1
ATOM 549 C C . ASP A 1 70 ? -1.296 -21.378 7.048 1.00 49.44 70 ASP A C 1
ATOM 551 O O . ASP A 1 70 ? -0.322 -20.726 7.431 1.00 49.44 70 ASP A O 1
ATOM 555 N N . GLU A 1 71 ? -1.167 -22.254 6.043 1.00 48.03 71 GLU A N 1
ATOM 556 C CA . GLU A 1 71 ? 0.099 -22.490 5.322 1.00 48.03 71 GLU A CA 1
ATOM 557 C C . GLU A 1 71 ? 0.497 -21.322 4.398 1.00 48.03 71 GLU A C 1
ATOM 559 O O . GLU A 1 71 ? 1.687 -21.108 4.153 1.00 48.03 71 GLU A O 1
ATOM 564 N N . SER A 1 72 ? -0.465 -20.512 3.942 1.00 51.56 72 SER A N 1
ATOM 565 C CA . SER A 1 72 ? -0.226 -19.400 3.004 1.00 51.56 72 SER A CA 1
ATOM 566 C C . SER A 1 72 ? 0.523 -18.208 3.627 1.00 51.56 72 SER A C 1
ATOM 568 O O . SER A 1 72 ? 1.210 -17.460 2.927 1.00 51.56 72 SER A O 1
ATOM 570 N N . LEU A 1 73 ? 0.461 -18.048 4.953 1.00 47.91 73 LEU A N 1
ATOM 571 C CA . LEU A 1 73 ? 1.079 -16.939 5.694 1.00 47.91 73 LEU A CA 1
ATOM 572 C C . LEU A 1 73 ? 2.617 -16.995 5.702 1.00 47.91 73 LEU A C 1
ATOM 574 O O . LEU A 1 73 ? 3.273 -15.959 5.589 1.00 47.91 73 LEU A O 1
ATOM 578 N N . PHE A 1 74 ? 3.214 -18.190 5.773 1.00 44.56 74 PHE A N 1
ATOM 579 C CA . PHE A 1 74 ? 4.676 -18.355 5.718 1.00 44.56 74 PHE A CA 1
ATOM 580 C C . PHE A 1 74 ? 5.246 -18.111 4.314 1.00 44.56 74 PHE A C 1
ATOM 582 O O . PHE A 1 74 ? 6.358 -17.593 4.169 1.00 44.56 74 PHE A O 1
ATOM 589 N N . GLU A 1 75 ? 4.491 -18.462 3.273 1.00 48.31 75 GLU A N 1
ATOM 590 C CA . GLU A 1 75 ? 4.865 -18.181 1.885 1.00 48.31 75 GLU A CA 1
ATOM 591 C C . GLU A 1 75 ? 4.674 -16.691 1.554 1.00 48.31 75 GLU A C 1
ATOM 593 O O . GLU A 1 75 ? 5.512 -16.087 0.876 1.00 48.31 75 GLU A O 1
ATOM 598 N N . CYS A 1 76 ? 3.648 -16.064 2.140 1.00 49.34 76 CYS A N 1
ATOM 599 C CA . CYS A 1 76 ? 3.428 -14.623 2.115 1.00 49.34 76 CYS A CA 1
ATOM 600 C C . CYS A 1 76 ? 4.611 -13.851 2.716 1.00 49.34 76 CYS A C 1
ATOM 602 O O . CYS A 1 76 ? 5.089 -12.927 2.073 1.00 49.34 76 CYS A O 1
ATOM 604 N N . ASP A 1 77 ? 5.165 -14.242 3.870 1.00 49.44 77 ASP A N 1
ATOM 605 C CA . ASP A 1 77 ? 6.334 -13.565 4.467 1.00 49.44 77 ASP A CA 1
ATOM 606 C C . ASP A 1 77 ? 7.595 -13.635 3.575 1.00 49.44 77 ASP A C 1
ATOM 608 O O . ASP A 1 77 ? 8.344 -12.658 3.445 1.00 49.44 77 ASP A O 1
ATOM 612 N N . GLN A 1 78 ? 7.836 -14.771 2.909 1.00 49.41 78 GLN A N 1
ATOM 613 C CA . GLN A 1 78 ? 8.956 -14.920 1.968 1.00 49.41 78 GLN A CA 1
ATOM 614 C C . GLN A 1 78 ? 8.753 -14.113 0.680 1.00 49.41 78 GLN A C 1
ATOM 616 O O . GLN A 1 78 ? 9.706 -13.521 0.164 1.00 49.41 78 GLN A O 1
ATOM 621 N N . ASN A 1 79 ? 7.526 -14.061 0.162 1.00 49.56 79 ASN A N 1
ATOM 622 C CA . ASN A 1 79 ? 7.192 -13.241 -0.998 1.00 49.56 79 ASN A CA 1
ATOM 623 C C . ASN A 1 79 ? 7.181 -11.748 -0.647 1.00 49.56 79 ASN A C 1
ATOM 625 O O . ASN A 1 79 ? 7.703 -10.951 -1.419 1.00 49.56 79 ASN A O 1
ATOM 629 N N . LEU A 1 80 ? 6.750 -11.367 0.555 1.00 50.78 80 LEU A N 1
ATOM 630 C CA . LEU A 1 80 ? 6.792 -9.999 1.067 1.00 50.78 80 LEU A CA 1
ATOM 631 C C . LEU A 1 80 ? 8.230 -9.463 1.157 1.00 50.78 80 LEU A C 1
ATOM 633 O O . LEU A 1 80 ? 8.499 -8.308 0.827 1.00 50.78 80 LEU A O 1
ATOM 637 N N . MET A 1 81 ? 9.189 -10.321 1.523 1.00 46.59 81 MET A N 1
ATOM 638 C CA . MET A 1 81 ? 10.617 -9.987 1.473 1.00 46.59 81 MET A CA 1
ATOM 639 C C . MET A 1 81 ? 11.148 -9.831 0.034 1.00 46.59 81 MET A C 1
ATOM 641 O O . MET A 1 81 ? 12.053 -9.027 -0.174 1.00 46.59 81 MET A O 1
ATOM 645 N N . LYS A 1 82 ? 10.571 -10.516 -0.968 1.00 49.56 82 LYS A N 1
ATOM 646 C CA . LYS A 1 82 ? 10.837 -10.278 -2.410 1.00 49.56 82 LYS A CA 1
ATOM 647 C C . LYS A 1 82 ? 10.077 -9.070 -2.977 1.00 49.56 82 LYS A C 1
ATOM 649 O O . LYS A 1 82 ? 10.401 -8.573 -4.057 1.00 49.56 82 LYS A O 1
ATOM 654 N N . LEU A 1 83 ? 9.065 -8.600 -2.257 1.00 49.97 83 LEU A N 1
ATOM 655 C CA . LEU A 1 83 ? 8.262 -7.420 -2.554 1.00 49.97 83 LEU A CA 1
ATOM 656 C C . LEU A 1 83 ? 8.813 -6.146 -1.930 1.00 49.97 83 LEU A C 1
ATOM 658 O O . LEU A 1 83 ? 8.143 -5.115 -1.989 1.00 49.97 83 LEU A O 1
ATOM 662 N N . ARG A 1 84 ? 10.032 -6.171 -1.374 1.00 58.91 84 ARG A N 1
ATOM 663 C CA . ARG A 1 84 ? 10.726 -4.939 -1.010 1.00 58.91 84 ARG A CA 1
ATOM 664 C C . ARG A 1 84 ? 10.894 -4.083 -2.256 1.00 58.91 84 ARG A C 1
ATOM 666 O O . ARG A 1 84 ? 11.835 -4.204 -3.028 1.00 58.91 84 ARG A O 1
ATOM 673 N N . VAL A 1 85 ? 9.928 -3.192 -2.399 1.00 56.78 85 VAL A N 1
ATOM 674 C CA . VAL A 1 85 ? 9.852 -2.025 -3.261 1.00 56.78 85 VAL A CA 1
ATOM 675 C C . VAL A 1 85 ? 11.219 -1.370 -3.427 1.00 56.78 85 VAL A C 1
ATOM 677 O O . VAL A 1 85 ? 11.622 -1.068 -4.550 1.00 56.78 85 VAL A O 1
ATOM 680 N N . SER A 1 86 ? 11.953 -1.222 -2.315 1.00 60.06 86 SER A N 1
ATOM 681 C CA . SER A 1 86 ? 13.302 -0.668 -2.306 1.00 60.06 86 SER A CA 1
ATOM 682 C C . SER A 1 86 ? 14.204 -1.384 -3.292 1.00 60.06 86 SER A C 1
ATOM 684 O O . SER A 1 86 ? 14.875 -0.714 -4.051 1.00 60.06 86 SER A O 1
ATOM 686 N N . ASP A 1 87 ? 14.173 -2.710 -3.360 1.00 64.75 87 ASP A N 1
ATOM 687 C CA . ASP A 1 87 ? 15.137 -3.506 -4.119 1.00 64.75 87 ASP A CA 1
ATOM 688 C C . ASP A 1 87 ? 14.912 -3.398 -5.635 1.00 64.75 87 ASP A C 1
ATOM 690 O O . ASP A 1 87 ? 15.830 -3.622 -6.422 1.00 64.75 87 ASP A O 1
ATOM 694 N N . ARG A 1 88 ? 13.697 -3.018 -6.057 1.00 68.31 88 ARG A N 1
ATOM 695 C CA . ARG A 1 88 ? 13.330 -2.874 -7.475 1.00 68.31 88 ARG A CA 1
ATOM 696 C C . ARG A 1 88 ? 13.810 -1.554 -8.072 1.00 68.31 88 ARG A C 1
ATOM 698 O O . ARG A 1 88 ? 14.184 -1.516 -9.242 1.00 68.31 88 ARG A O 1
ATOM 705 N N . ILE A 1 89 ? 13.794 -0.482 -7.280 1.00 74.19 89 ILE A N 1
ATOM 706 C CA . ILE A 1 89 ? 14.140 0.872 -7.739 1.00 74.19 89 ILE A CA 1
ATOM 707 C C . ILE A 1 89 ? 15.434 1.411 -7.127 1.00 74.19 89 ILE A C 1
ATOM 709 O O . ILE A 1 89 ? 15.972 2.378 -7.658 1.00 74.19 89 ILE A O 1
ATOM 713 N N . SER A 1 90 ? 15.969 0.792 -6.069 1.00 76.75 90 SER A N 1
ATOM 714 C CA . SER A 1 90 ? 17.168 1.241 -5.342 1.00 7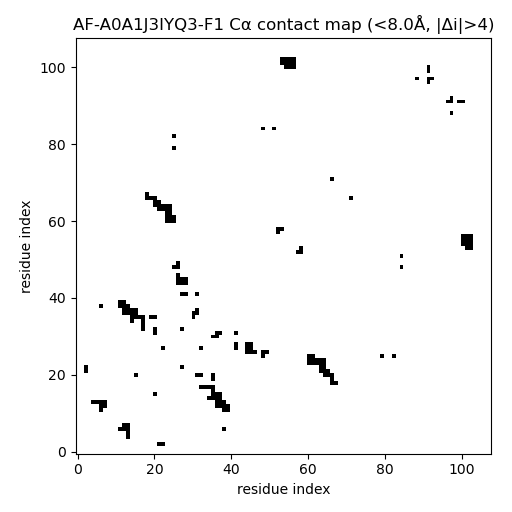6.75 90 SER A CA 1
ATOM 715 C C . SER A 1 90 ? 18.337 1.468 -6.277 1.00 76.75 90 SER A C 1
ATOM 717 O O . SER A 1 90 ? 18.918 2.543 -6.257 1.00 76.75 90 SER A O 1
ATOM 719 N N . LYS A 1 91 ? 18.608 0.517 -7.174 1.00 79.75 91 LYS A N 1
ATOM 720 C CA . LYS A 1 91 ? 19.677 0.652 -8.166 1.00 79.75 91 LYS A CA 1
ATOM 721 C C . LYS A 1 91 ? 19.508 1.898 -9.044 1.00 79.75 91 LYS A C 1
ATOM 723 O O . LYS A 1 91 ? 20.473 2.605 -9.300 1.00 79.75 91 LYS A O 1
ATOM 728 N N . PHE A 1 92 ? 18.290 2.184 -9.498 1.00 80.75 92 PHE A N 1
ATOM 729 C CA . PHE A 1 92 ? 18.016 3.347 -10.346 1.00 80.75 92 PHE A CA 1
ATOM 730 C C . PHE A 1 92 ? 18.060 4.656 -9.556 1.00 80.75 92 PHE A C 1
ATOM 732 O O . PHE A 1 92 ? 18.484 5.671 -10.095 1.00 80.75 92 PHE A O 1
ATOM 739 N N . VAL A 1 93 ? 17.643 4.638 -8.288 1.00 82.31 93 VAL A N 1
ATOM 740 C CA . VAL A 1 93 ? 17.739 5.789 -7.378 1.00 82.31 93 VAL A CA 1
ATOM 741 C C . VAL A 1 93 ? 19.204 6.102 -7.063 1.00 82.31 93 VAL A C 1
ATOM 743 O O . VAL A 1 93 ? 19.616 7.251 -7.165 1.00 82.31 93 VAL A O 1
ATOM 746 N N . GLU A 1 94 ? 19.997 5.088 -6.714 1.00 85.94 94 GLU A N 1
ATOM 747 C CA . GLU A 1 94 ? 21.424 5.219 -6.394 1.00 85.94 94 GLU A CA 1
ATOM 748 C C . GLU A 1 94 ? 22.248 5.697 -7.595 1.00 85.94 94 GLU A C 1
ATOM 750 O O . GLU A 1 94 ? 23.191 6.470 -7.429 1.00 85.94 94 GLU A O 1
ATOM 755 N N . GLU A 1 95 ? 21.885 5.260 -8.803 1.00 88.88 95 GLU A N 1
ATOM 756 C CA . GLU A 1 95 ? 22.551 5.649 -10.048 1.00 88.88 95 GLU A CA 1
ATOM 757 C C . GLU A 1 95 ? 22.004 6.959 -10.662 1.00 88.88 95 GLU A C 1
ATOM 759 O O . GLU A 1 95 ? 22.484 7.359 -11.718 1.00 88.88 95 GLU A O 1
ATOM 764 N N . ASP A 1 96 ? 21.023 7.628 -10.036 1.00 85.12 96 ASP A N 1
ATOM 765 C CA . ASP A 1 96 ? 20.319 8.820 -10.563 1.00 85.12 96 ASP A CA 1
ATOM 766 C C . ASP A 1 96 ? 19.666 8.595 -11.950 1.00 85.12 96 ASP A C 1
ATOM 768 O O . ASP A 1 96 ? 19.580 9.472 -12.809 1.00 85.12 96 ASP A O 1
ATOM 772 N N . ARG A 1 97 ? 19.190 7.366 -12.180 1.00 86.56 97 ARG A N 1
ATOM 773 C CA . ARG A 1 97 ? 18.586 6.864 -13.429 1.00 86.56 97 ARG A CA 1
ATOM 774 C C . ARG A 1 97 ? 17.092 6.575 -13.291 1.00 86.56 97 ARG A C 1
ATOM 776 O O . ARG A 1 97 ? 16.531 5.782 -14.044 1.00 86.56 97 ARG A O 1
ATOM 783 N N . ILE A 1 98 ? 16.417 7.223 -12.340 1.00 81.69 98 ILE A N 1
ATOM 784 C CA . ILE A 1 98 ? 14.985 7.012 -12.062 1.00 81.69 98 ILE A CA 1
ATOM 785 C C . ILE A 1 98 ? 14.091 7.284 -13.286 1.00 81.69 98 ILE A C 1
ATOM 787 O O . ILE A 1 98 ? 13.030 6.691 -13.430 1.00 81.69 98 ILE A O 1
ATOM 791 N N . PHE A 1 99 ? 14.512 8.149 -14.210 1.00 81.81 99 PHE A N 1
ATOM 792 C CA . PHE A 1 99 ? 13.735 8.435 -15.419 1.00 81.81 99 PHE A CA 1
ATOM 793 C C . PHE A 1 99 ? 13.755 7.289 -16.437 1.00 81.81 99 PHE A C 1
ATOM 795 O O . PHE A 1 99 ? 12.909 7.255 -17.321 1.00 81.81 99 PHE A O 1
ATOM 802 N N . GLU A 1 100 ? 14.685 6.338 -16.316 1.00 83.06 100 GLU A N 1
ATOM 803 C CA . GLU A 1 100 ? 14.792 5.214 -17.251 1.00 83.06 100 GLU A CA 1
ATOM 804 C C . GLU A 1 100 ? 13.768 4.111 -16.999 1.00 83.06 100 GLU A C 1
ATOM 806 O O . GLU A 1 100 ? 13.518 3.302 -17.892 1.00 83.06 100 GLU A O 1
ATOM 811 N N . ILE A 1 101 ? 13.184 4.066 -15.799 1.00 77.88 101 ILE A N 1
ATOM 812 C CA . ILE A 1 101 ? 12.095 3.129 -15.512 1.00 77.88 101 ILE A CA 1
ATOM 813 C C . ILE A 1 101 ? 10.759 3.643 -16.066 1.00 77.88 101 ILE A C 1
ATOM 815 O O . ILE A 1 101 ? 9.927 2.829 -16.459 1.00 77.88 101 ILE A O 1
ATOM 819 N N . LEU A 1 102 ? 10.586 4.970 -16.181 1.00 74.94 102 LEU A N 1
ATOM 820 C CA . LEU A 1 102 ? 9.339 5.595 -16.627 1.00 74.94 102 LEU A CA 1
ATOM 821 C C . LEU A 1 102 ? 8.871 5.044 -17.974 1.00 74.94 102 LEU A C 1
ATOM 823 O O . LEU A 1 102 ? 9.637 4.982 -18.937 1.00 74.94 102 LEU A O 1
ATOM 827 N N . ASP A 1 103 ? 7.579 4.718 -18.063 1.00 70.56 103 ASP A N 1
ATOM 828 C CA . ASP A 1 103 ? 6.951 4.412 -19.345 1.00 70.56 103 ASP A CA 1
ATOM 829 C C . ASP A 1 103 ? 7.105 5.635 -20.272 1.00 70.56 103 ASP A C 1
ATOM 831 O O . ASP A 1 103 ? 6.639 6.724 -19.918 1.00 70.56 103 ASP A O 1
ATOM 835 N N . PRO A 1 104 ? 7.718 5.489 -21.463 1.00 71.94 104 PRO A N 1
ATOM 836 C CA . PRO A 1 104 ? 7.864 6.586 -22.416 1.00 71.94 104 PRO A CA 1
ATOM 837 C C . PRO A 1 104 ? 6.538 7.277 -22.762 1.00 71.94 104 PRO A C 1
ATOM 839 O O . PRO A 1 104 ? 6.536 8.466 -23.059 1.00 71.94 104 PRO A O 1
ATOM 842 N N . LYS A 1 105 ? 5.406 6.561 -22.680 1.00 72.44 105 LYS A N 1
ATOM 843 C CA . LYS A 1 105 ? 4.063 7.114 -22.920 1.00 72.44 105 LYS A CA 1
ATOM 844 C C . LYS A 1 105 ? 3.548 8.025 -21.805 1.00 72.44 105 LYS A C 1
ATOM 846 O O . LYS A 1 105 ? 2.538 8.684 -22.005 1.00 72.44 105 LYS A O 1
ATOM 851 N N . MET A 1 106 ? 4.188 8.052 -20.635 1.00 69.44 106 MET A N 1
ATOM 852 C CA . MET A 1 106 ? 3.852 8.996 -19.560 1.00 69.44 106 MET A CA 1
ATOM 853 C C . MET A 1 106 ? 4.478 10.383 -19.762 1.00 69.44 106 MET A C 1
ATOM 855 O O . MET A 1 106 ? 4.174 11.298 -18.999 1.00 69.44 106 MET A O 1
ATOM 859 N N . LEU A 1 107 ? 5.379 10.531 -20.737 1.00 65.44 107 LEU A N 1
ATOM 860 C CA . LEU A 1 107 ? 6.107 11.772 -21.019 1.00 65.44 107 LEU A CA 1
ATOM 861 C C . LEU A 1 107 ? 5.556 12.535 -22.241 1.00 65.44 107 LEU A C 1
ATOM 863 O O . LEU A 1 107 ? 6.072 13.608 -22.555 1.00 65.44 107 LEU A O 1
ATOM 867 N N . GLU A 1 108 ? 4.533 11.990 -22.908 1.00 61.53 108 GLU A N 1
ATOM 868 C CA . GLU A 1 108 ? 3.753 12.625 -23.987 1.00 61.53 108 GLU A CA 1
ATOM 869 C C . GLU A 1 108 ? 2.417 13.167 -23.460 1.00 61.53 108 GLU A C 1
ATOM 871 O O . GLU A 1 108 ? 2.019 14.265 -23.916 1.00 61.53 108 GLU A O 1
#
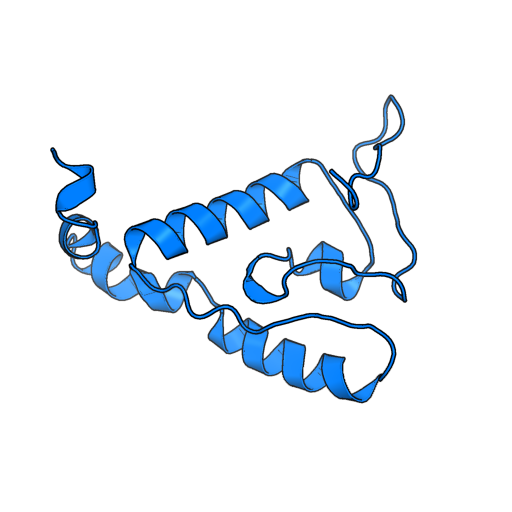
Nearest PDB structures (foldseek):
  8fe9-assembly1_A  TM=6.863E-01  e=1.125E-01  Homo sapiens
  6lud-assembly1_A  TM=6.483E-01  e=6.891E-02  Homo sapiens
  6jmf-assembly1_A  TM=7.327E-01  e=8.487E-01  Homo sapiens
  3cbl-assembly1_A  TM=5.872E-01  e=7.508E-01  Homo sapiens
  6lvl-assembly1_A  TM=5.809E-01  e=9.592E-01  Homo sapiens

Secondary structure (DSSP, 8-state):
-TT--PPPTT-SEEEPPGGG--S-GGGS-HHHHHH-EEEHHHHHHHHHHHHHHHHHT---------TT-TTHHHHHHHHHHHT-HHHHHHHHHHTT-GGGTS-GGG--

pLDDT: mean 74.8, std 16.09, range [44.56, 97.19]

Foldseek 3Di:
DVPDDDDDPPGFWDADDLLPLWDFLLLFDPCCNPGVIDGPCRVVSSVVSVVLCQLQVPPDTDGDDNSPDPVVVVVSVVVVVVSPSCVSCVVCVVVVNSVVSHDPVVVD